Protein AF-A0A931Z3Z2-F1 (afdb_monomer)

Secondary structure (DSSP, 8-state):
--HHHHHHHHHHHTT--HHHHHHHHHHHHHHHHHHHHHHT--HHHHHHHHHHHHHHHHTT---GGGSPP----

pLDDT: mean 93.56, std 7.69, range [60.44, 98.5]

Solvent-accessible surface area (backbone atoms only — not comparable to full-atom values): 4211 Å² total; per-residue (Å²): 134,58,70,60,60,52,37,18,52,50,35,36,75,74,69,38,54,74,74,53,7,45,52,50,24,55,49,49,52,54,50,16,54,50,47,17,70,77,67,76,43,57,45,66,60,40,39,53,50,53,53,51,50,52,56,33,54,73,70,73,46,76,57,76,92,74,54,76,82,81,72,87,132

Nearest PDB structures (foldseek):
  5nxa-assembly1_B  TM=5.266E-01  e=6.450E+00  Homo sapiens neanderthalensis

Mean predicted aligned error: 4.31 Å

Foldseek 3Di:
DDQLVVQLVVLVVLPDDNVRSSVVSVVLQVQLVVCCVVVVDDSVVSSVVVVVVSNCVSVVHDPPVRDDPDDDD

Sequence (73 aa):
MDELARLTALCGKLGAGPAQAEAMARQLIKRADQLAAERGQLREETMAYLLRLVVQGRSGEVPPEFRPPTGPD

Radius of gyration: 14.28 Å; Cα contacts (8 Å, |Δi|>4): 53; chains: 1; bounding box: 43×21×33 Å

Structure (mmCIF, N/CA/C/O backbone):
data_AF-A0A931Z3Z2-F1
#
_entry.id   AF-A0A931Z3Z2-F1
#
loop_
_atom_site.group_PDB
_atom_site.id
_atom_site.type_symbol
_atom_site.label_atom_id
_atom_site.label_alt_id
_atom_site.label_comp_id
_atom_site.label_asym_id
_atom_site.label_entity_id
_atom_site.label_seq_id
_atom_site.pdbx_PDB_ins_code
_atom_site.Cartn_x
_atom_site.Cartn_y
_atom_site.Cartn_z
_atom_site.occupancy
_atom_site.B_iso_or_equiv
_atom_site.auth_seq_id
_atom_site.auth_comp_id
_atom_site.auth_asym_id
_atom_site.auth_atom_id
_atom_site.pdbx_PDB_model_num
ATOM 1 N N . MET A 1 1 ? 12.547 -11.258 9.347 1.00 68.50 1 MET A N 1
ATOM 2 C CA . MET A 1 1 ? 12.158 -10.404 8.204 1.00 68.50 1 MET A CA 1
ATOM 3 C C . MET A 1 1 ? 11.067 -9.451 8.667 1.00 68.50 1 MET A C 1
ATOM 5 O O . MET A 1 1 ? 10.020 -9.930 9.113 1.00 68.50 1 MET A O 1
ATOM 9 N N . ASP A 1 2 ? 11.348 -8.149 8.622 1.00 94.62 2 ASP A N 1
ATOM 10 C CA . ASP A 1 2 ? 10.411 -7.077 8.983 1.00 94.62 2 ASP A CA 1
ATOM 11 C C . ASP A 1 2 ? 9.280 -6.909 7.943 1.00 94.62 2 ASP A C 1
ATOM 13 O O . ASP A 1 2 ? 9.294 -7.528 6.875 1.00 94.62 2 ASP A O 1
ATOM 17 N N . GLU A 1 3 ? 8.248 -6.135 8.292 1.00 95.81 3 GLU A N 1
ATOM 18 C CA . GLU A 1 3 ? 7.070 -5.895 7.444 1.00 95.81 3 GLU A CA 1
ATOM 19 C C . GLU A 1 3 ? 7.433 -5.177 6.135 1.00 95.81 3 GLU A C 1
ATOM 21 O O . GLU A 1 3 ? 6.958 -5.572 5.067 1.00 95.81 3 GLU A O 1
ATOM 26 N N . LEU A 1 4 ? 8.322 -4.180 6.197 1.00 97.81 4 LEU A N 1
ATOM 27 C CA . LEU A 1 4 ? 8.777 -3.421 5.031 1.00 97.81 4 LEU A CA 1
ATOM 28 C C . LEU A 1 4 ? 9.441 -4.336 3.994 1.00 97.81 4 LEU A C 1
ATOM 30 O O . LEU A 1 4 ? 9.144 -4.231 2.804 1.00 97.81 4 LEU A O 1
ATOM 34 N N . ALA A 1 5 ? 10.287 -5.267 4.428 1.00 97.81 5 ALA A N 1
ATOM 35 C CA . ALA A 1 5 ? 10.952 -6.239 3.572 1.00 97.81 5 ALA A CA 1
ATOM 36 C C . ALA A 1 5 ? 9.947 -7.203 2.923 1.00 97.81 5 ALA A C 1
ATOM 38 O O . ALA A 1 5 ? 10.060 -7.500 1.731 1.00 97.81 5 ALA A O 1
ATOM 39 N N . ARG A 1 6 ? 8.923 -7.656 3.665 1.00 97.19 6 ARG A N 1
ATOM 40 C CA . ARG A 1 6 ? 7.855 -8.511 3.110 1.00 97.19 6 ARG A CA 1
ATOM 41 C C . ARG A 1 6 ? 7.027 -7.773 2.063 1.00 97.19 6 ARG A C 1
ATOM 43 O O . ARG A 1 6 ? 6.771 -8.328 0.996 1.00 97.19 6 ARG A O 1
ATOM 50 N N . LEU A 1 7 ? 6.635 -6.531 2.344 1.00 97.75 7 LEU A N 1
ATOM 51 C CA . LEU A 1 7 ? 5.846 -5.710 1.424 1.00 97.75 7 LEU A CA 1
ATOM 52 C C . LEU A 1 7 ? 6.652 -5.297 0.190 1.00 97.75 7 LEU A C 1
ATOM 54 O O . LEU A 1 7 ? 6.119 -5.336 -0.916 1.00 97.75 7 LEU A O 1
ATOM 58 N N . THR A 1 8 ? 7.940 -4.987 0.347 1.00 98.25 8 THR A N 1
ATOM 59 C CA . THR A 1 8 ? 8.850 -4.726 -0.780 1.00 98.25 8 THR A CA 1
ATOM 60 C C . THR A 1 8 ? 8.943 -5.956 -1.683 1.00 98.25 8 THR A C 1
ATOM 62 O O . THR A 1 8 ? 8.742 -5.857 -2.892 1.00 98.25 8 THR A O 1
ATOM 65 N N . ALA A 1 9 ? 9.161 -7.143 -1.107 1.00 97.62 9 ALA A N 1
ATOM 66 C CA . ALA A 1 9 ? 9.197 -8.387 -1.873 1.00 97.62 9 ALA A CA 1
ATOM 67 C C . ALA A 1 9 ? 7.859 -8.679 -2.576 1.00 97.62 9 ALA A C 1
ATOM 69 O O . ALA A 1 9 ? 7.850 -9.149 -3.714 1.00 97.62 9 ALA A O 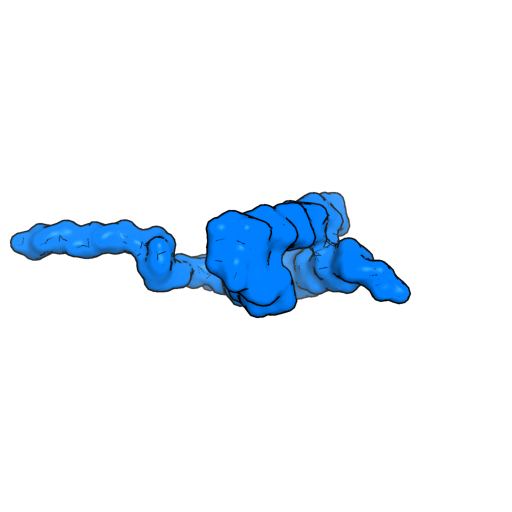1
ATOM 70 N N . LEU A 1 10 ? 6.729 -8.385 -1.927 1.00 96.62 10 LEU A N 1
ATOM 71 C CA . LEU A 1 10 ? 5.402 -8.530 -2.523 1.00 96.62 10 LEU A CA 1
ATOM 72 C C . LEU A 1 10 ? 5.207 -7.581 -3.712 1.00 96.62 10 LEU A C 1
ATOM 74 O O . LEU A 1 10 ? 4.816 -8.033 -4.783 1.00 96.62 10 LEU A O 1
ATOM 78 N N . CYS A 1 11 ? 5.536 -6.296 -3.562 1.00 96.69 11 CY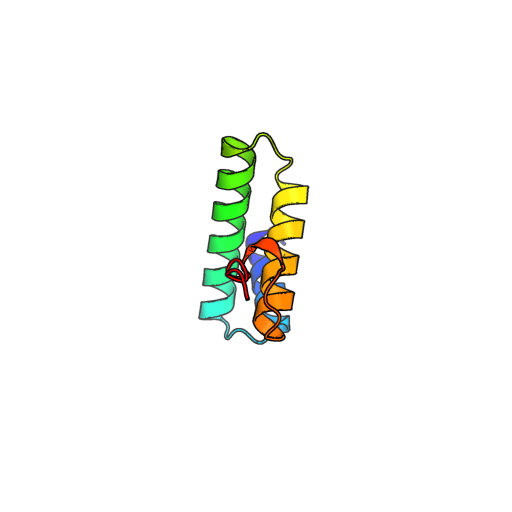S A N 1
ATOM 79 C CA . CYS A 1 11 ? 5.442 -5.322 -4.652 1.00 96.69 11 CYS A CA 1
ATOM 80 C C . CYS A 1 11 ? 6.353 -5.705 -5.832 1.00 96.69 11 CYS A C 1
ATOM 82 O O . CYS A 1 11 ? 5.947 -5.582 -6.987 1.00 96.69 11 CYS A O 1
ATOM 84 N N . GLY A 1 12 ? 7.540 -6.257 -5.554 1.00 97.00 12 GLY A N 1
ATOM 85 C CA . GLY A 1 12 ? 8.425 -6.814 -6.580 1.00 97.00 12 GLY A CA 1
ATOM 86 C C . GLY A 1 12 ? 7.792 -7.980 -7.347 1.00 97.00 12 GLY A C 1
ATOM 87 O O . GLY A 1 12 ? 7.816 -7.998 -8.575 1.00 97.00 12 GLY A O 1
ATOM 88 N N . LYS A 1 13 ? 7.134 -8.919 -6.649 1.00 96.00 13 LYS A N 1
ATOM 89 C CA . L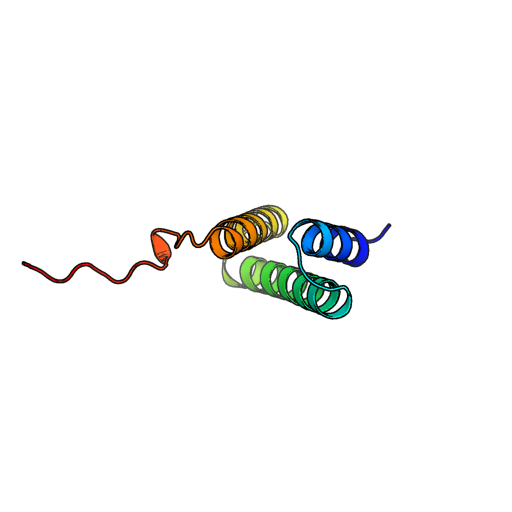YS A 1 13 ? 6.383 -10.023 -7.285 1.00 96.00 13 LYS A CA 1
ATOM 90 C C . LYS A 1 13 ? 5.208 -9.537 -8.140 1.00 96.00 13 LYS A C 1
ATOM 92 O O . LYS A 1 13 ? 4.828 -10.220 -9.084 1.00 96.00 13 LYS A O 1
ATOM 97 N N . LEU A 1 14 ? 4.656 -8.362 -7.834 1.00 93.50 14 LEU A N 1
ATOM 98 C CA . LEU A 1 14 ? 3.604 -7.707 -8.620 1.00 93.50 14 LEU A CA 1
ATOM 99 C C . LEU A 1 14 ? 4.153 -6.930 -9.838 1.00 93.50 14 LEU A C 1
ATOM 101 O O . LEU A 1 14 ? 3.382 -6.376 -10.626 1.00 93.50 14 LEU A O 1
ATOM 105 N N . GLY A 1 15 ? 5.475 -6.931 -10.037 1.00 93.19 15 GLY A N 1
ATOM 106 C CA . GLY A 1 15 ? 6.147 -6.378 -11.212 1.00 93.19 15 GLY A CA 1
ATOM 107 C C . GLY A 1 15 ? 6.734 -4.978 -11.029 1.00 93.19 15 GLY A C 1
ATOM 108 O O . GLY A 1 15 ? 7.165 -4.389 -12.016 1.00 93.19 15 GLY A O 1
ATOM 109 N N . ALA A 1 16 ? 6.763 -4.435 -9.807 1.00 95.38 16 ALA A N 1
ATOM 110 C CA . ALA A 1 16 ? 7.460 -3.180 -9.532 1.00 95.38 16 ALA A CA 1
ATOM 111 C C . ALA A 1 16 ? 8.986 -3.387 -9.528 1.00 95.38 16 ALA A C 1
ATOM 113 O O . ALA A 1 16 ? 9.490 -4.374 -8.988 1.00 95.38 16 ALA A O 1
ATOM 114 N N . GLY A 1 17 ? 9.738 -2.433 -10.083 1.00 97.00 17 GLY A N 1
ATOM 115 C CA . GLY A 1 17 ? 11.201 -2.423 -9.954 1.00 97.00 17 GLY A CA 1
ATOM 116 C C . GLY A 1 17 ? 11.641 -2.221 -8.492 1.00 97.00 17 GLY A C 1
ATOM 117 O O . GLY A 1 17 ? 10.863 -1.682 -7.707 1.00 97.00 17 GLY A O 1
ATOM 118 N N . PRO A 1 18 ? 12.879 -2.580 -8.096 1.00 95.81 18 PRO A N 1
ATOM 119 C CA . PRO A 1 18 ? 13.296 -2.611 -6.686 1.00 95.81 18 PRO A CA 1
ATOM 120 C C . PRO A 1 18 ? 13.033 -1.312 -5.904 1.00 95.81 18 PRO A C 1
ATOM 122 O O . PRO A 1 18 ? 12.404 -1.342 -4.849 1.00 95.81 18 PRO A O 1
ATOM 125 N N . ALA A 1 19 ? 13.436 -0.162 -6.455 1.00 96.94 19 ALA A N 1
ATOM 126 C CA . ALA A 1 19 ? 13.226 1.140 -5.815 1.00 96.94 19 ALA A CA 1
ATOM 127 C C . ALA A 1 19 ? 11.734 1.511 -5.706 1.00 96.94 19 ALA A C 1
ATOM 129 O O . ALA A 1 19 ? 11.291 2.072 -4.704 1.00 96.94 19 ALA A O 1
ATOM 130 N N . GLN A 1 20 ? 10.940 1.166 -6.725 1.00 97.31 20 GLN A N 1
ATOM 131 C CA . GLN A 1 20 ? 9.497 1.396 -6.718 1.00 97.31 20 GLN A CA 1
ATOM 132 C C . GLN A 1 20 ? 8.801 0.485 -5.703 1.00 97.31 20 GLN A C 1
ATOM 134 O O . GLN A 1 20 ? 7.924 0.944 -4.980 1.00 97.31 20 GLN A O 1
ATOM 139 N N . ALA A 1 21 ? 9.210 -0.779 -5.611 1.00 98.06 21 ALA A N 1
ATOM 140 C CA . ALA A 1 21 ? 8.653 -1.744 -4.676 1.00 98.06 21 ALA A CA 1
ATOM 141 C C . ALA A 1 21 ? 8.836 -1.297 -3.217 1.00 98.06 21 ALA A C 1
ATOM 143 O O . ALA A 1 21 ? 7.901 -1.377 -2.421 1.00 98.06 21 ALA A O 1
ATOM 144 N N . GLU A 1 22 ? 10.010 -0.763 -2.881 1.00 98.19 22 GLU A N 1
ATOM 145 C CA . GLU A 1 22 ? 10.296 -0.217 -1.554 1.00 98.19 22 GLU A CA 1
ATOM 146 C C . GLU A 1 22 ? 9.477 1.054 -1.267 1.00 98.19 22 GLU A C 1
ATOM 148 O O . GLU A 1 22 ? 8.910 1.211 -0.182 1.00 98.19 22 GLU A O 1
ATOM 153 N N . ALA A 1 23 ? 9.358 1.955 -2.250 1.00 98.31 23 ALA A N 1
ATOM 154 C CA . ALA A 1 23 ? 8.525 3.151 -2.132 1.00 98.31 23 ALA A CA 1
ATOM 155 C C . ALA A 1 23 ? 7.041 2.800 -1.928 1.00 98.31 23 ALA A C 1
ATOM 157 O O . ALA A 1 23 ? 6.396 3.347 -1.031 1.00 98.31 23 ALA A O 1
ATOM 158 N N . MET A 1 24 ? 6.518 1.845 -2.703 1.00 98.06 24 MET A N 1
ATOM 159 C CA . MET A 1 24 ? 5.153 1.333 -2.563 1.00 98.06 24 MET A CA 1
ATOM 160 C C . MET A 1 24 ? 4.930 0.714 -1.183 1.00 98.06 24 MET A C 1
ATOM 162 O O . MET A 1 24 ? 3.933 1.017 -0.533 1.00 98.06 24 MET A O 1
ATOM 166 N N . ALA A 1 25 ? 5.872 -0.093 -0.689 1.00 98.38 25 ALA A N 1
ATOM 167 C CA . ALA A 1 25 ? 5.782 -0.697 0.636 1.00 98.38 25 ALA A CA 1
ATOM 168 C C . ALA A 1 25 ? 5.691 0.359 1.752 1.00 98.38 25 ALA A C 1
ATOM 170 O O . ALA A 1 25 ? 4.818 0.267 2.618 1.00 98.38 25 ALA A O 1
ATOM 171 N N . ARG A 1 26 ? 6.521 1.412 1.700 1.00 98.44 26 ARG A N 1
ATOM 172 C CA . ARG A 1 26 ? 6.436 2.541 2.647 1.00 98.44 26 ARG A CA 1
ATOM 173 C C . ARG A 1 26 ? 5.091 3.262 2.575 1.00 98.44 26 ARG A C 1
ATOM 175 O O . ARG A 1 26 ? 4.532 3.623 3.610 1.00 98.44 26 ARG A O 1
ATOM 182 N N . GLN A 1 27 ? 4.571 3.478 1.368 1.00 98.31 27 GLN A N 1
ATOM 183 C CA . GLN A 1 27 ? 3.275 4.126 1.171 1.00 98.31 27 GLN A CA 1
ATOM 184 C C . GLN A 1 27 ? 2.122 3.281 1.715 1.00 98.31 27 GLN A C 1
ATOM 186 O O . GLN A 1 27 ? 1.238 3.831 2.369 1.00 98.31 27 GLN A O 1
ATOM 191 N N . LEU A 1 28 ? 2.148 1.964 1.497 1.00 98.38 28 LEU A N 1
ATOM 192 C CA . LEU A 1 28 ? 1.147 1.034 2.019 1.00 98.38 28 LEU A CA 1
ATOM 193 C C . LEU A 1 28 ? 1.112 1.048 3.547 1.00 98.38 28 LEU A C 1
ATOM 195 O O . LEU A 1 28 ? 0.035 1.209 4.113 1.00 98.38 28 LEU A O 1
ATOM 199 N N . ILE A 1 29 ? 2.274 0.960 4.205 1.00 98.50 29 ILE A N 1
ATOM 200 C CA . ILE A 1 29 ? 2.385 1.031 5.673 1.00 98.50 29 ILE A CA 1
ATOM 201 C C . ILE A 1 29 ? 1.794 2.346 6.180 1.00 98.50 29 ILE A C 1
ATOM 203 O O . ILE A 1 29 ? 0.837 2.338 6.951 1.00 98.50 29 ILE A O 1
ATOM 207 N N . LYS A 1 30 ? 2.288 3.479 5.661 1.00 98.44 30 LYS A N 1
ATOM 208 C CA . LYS A 1 30 ? 1.819 4.810 6.066 1.00 98.44 30 LYS A CA 1
ATOM 209 C C . LYS A 1 30 ? 0.311 4.967 5.871 1.00 98.44 30 LYS A C 1
ATOM 211 O O . LYS A 1 30 ? -0.368 5.560 6.706 1.00 98.44 30 LYS A O 1
ATOM 216 N N . ARG A 1 31 ? -0.225 4.481 4.748 1.00 98.00 31 ARG A N 1
ATOM 217 C CA . ARG A 1 31 ? -1.649 4.614 4.436 1.00 98.00 31 ARG A CA 1
ATOM 218 C C . ARG A 1 31 ? -2.502 3.693 5.302 1.00 98.00 31 ARG A C 1
ATOM 220 O O . ARG A 1 31 ? -3.588 4.115 5.681 1.00 98.00 31 ARG A O 1
ATOM 227 N N . ALA A 1 32 ? -2.016 2.498 5.636 1.00 98.31 32 ALA A N 1
ATOM 228 C CA . ALA A 1 32 ? -2.695 1.596 6.555 1.00 98.31 32 ALA A CA 1
ATOM 229 C C . ALA A 1 32 ? -2.798 2.201 7.959 1.00 98.31 32 ALA A C 1
ATOM 231 O O . ALA A 1 32 ? -3.885 2.208 8.530 1.00 98.31 32 ALA A O 1
ATOM 232 N N . ASP A 1 33 ? -1.705 2.779 8.464 1.00 98.19 33 ASP A N 1
ATOM 233 C CA . ASP A 1 33 ? -1.679 3.459 9.764 1.00 98.19 33 ASP A CA 1
ATOM 234 C C . ASP A 1 33 ? -2.651 4.644 9.794 1.00 98.19 33 ASP A C 1
ATOM 236 O O . ASP A 1 33 ? -3.476 4.760 10.701 1.00 98.19 33 ASP A O 1
ATOM 240 N N . GLN A 1 34 ? -2.600 5.494 8.763 1.00 98.25 34 GLN A N 1
ATOM 241 C CA . GLN A 1 34 ? -3.456 6.675 8.676 1.00 98.25 34 GLN A CA 1
ATOM 242 C C . GLN A 1 34 ? -4.941 6.302 8.628 1.00 98.25 34 GLN A C 1
ATOM 244 O O . GLN A 1 34 ? -5.745 6.853 9.372 1.00 98.25 34 GLN A O 1
ATOM 249 N N . LEU A 1 35 ? -5.313 5.361 7.757 1.00 96.94 35 LEU A N 1
ATOM 250 C CA . LEU A 1 35 ? -6.706 4.957 7.579 1.00 96.94 35 LEU A CA 1
ATOM 251 C C . LEU A 1 35 ? -7.257 4.236 8.813 1.00 96.94 35 LEU A C 1
ATOM 253 O O . LEU A 1 35 ? -8.403 4.481 9.182 1.00 96.94 35 LEU A O 1
ATOM 257 N N . ALA A 1 36 ? -6.451 3.400 9.471 1.00 97.81 36 ALA A N 1
ATOM 258 C CA . ALA A 1 36 ? -6.839 2.762 10.724 1.00 97.81 36 ALA A CA 1
ATOM 259 C C . ALA A 1 36 ? -7.150 3.807 11.808 1.00 97.81 36 ALA A C 1
ATOM 261 O O . ALA A 1 36 ? -8.190 3.725 12.461 1.00 97.81 36 ALA A O 1
ATOM 262 N N . ALA A 1 37 ? -6.296 4.828 11.939 1.00 97.56 37 ALA A N 1
ATOM 263 C CA . ALA A 1 37 ? -6.482 5.911 12.901 1.00 97.56 37 ALA A CA 1
ATOM 264 C C . ALA A 1 37 ? -7.691 6.807 12.574 1.00 97.56 37 ALA A C 1
ATOM 266 O O . ALA A 1 37 ? -8.464 7.144 13.466 1.00 97.56 37 ALA A O 1
ATOM 267 N N . GLU A 1 38 ? -7.879 7.183 11.307 1.00 97.75 38 GLU A N 1
ATOM 268 C CA . GLU A 1 38 ? -8.953 8.098 10.888 1.00 97.75 38 GLU A CA 1
ATOM 269 C C . GLU A 1 38 ? -10.337 7.445 10.866 1.00 97.75 38 GLU A C 1
ATOM 271 O O . GLU A 1 38 ? -11.341 8.121 11.083 1.00 97.75 38 GLU A O 1
ATOM 276 N N . ARG A 1 39 ? -10.409 6.146 10.554 1.00 94.50 39 ARG A N 1
ATOM 277 C CA . ARG A 1 39 ? -11.675 5.438 10.305 1.00 94.50 39 ARG A CA 1
ATOM 278 C C . ARG A 1 39 ? -12.040 4.436 11.395 1.00 94.50 39 ARG A C 1
ATOM 280 O O . ARG A 1 39 ? -13.072 3.782 11.275 1.00 94.50 39 ARG A O 1
ATOM 287 N N . GLY A 1 40 ? -11.205 4.287 12.426 1.00 93.94 40 GLY A N 1
ATOM 288 C CA . GLY A 1 40 ? -11.415 3.315 13.502 1.00 93.94 40 GLY A CA 1
ATOM 289 C C . GLY A 1 40 ? -11.400 1.860 13.019 1.00 93.94 40 GLY A C 1
ATOM 290 O O . GLY A 1 40 ? -12.073 1.014 13.600 1.00 93.94 40 GLY A O 1
ATOM 291 N N . GLN A 1 41 ? -10.678 1.577 11.931 1.00 94.44 41 GLN A N 1
ATOM 292 C CA . GLN A 1 41 ? -10.577 0.242 11.337 1.00 94.44 41 GLN A CA 1
ATOM 293 C C . GLN A 1 41 ? -9.351 -0.4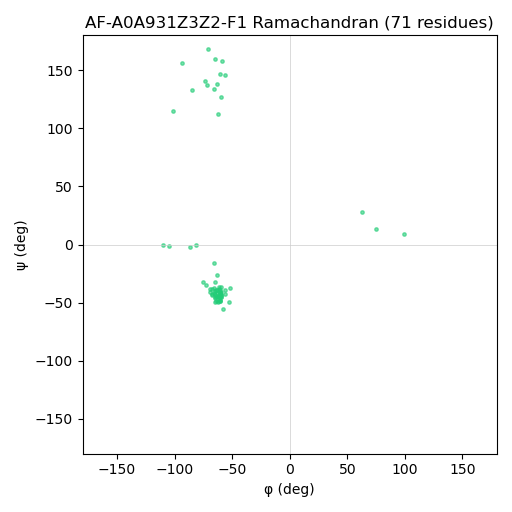98 11.870 1.00 94.44 41 GLN A C 1
ATOM 295 O O . GLN A 1 41 ? -8.358 0.121 12.261 1.00 94.44 41 GLN A O 1
ATOM 300 N N . LEU A 1 42 ? -9.370 -1.832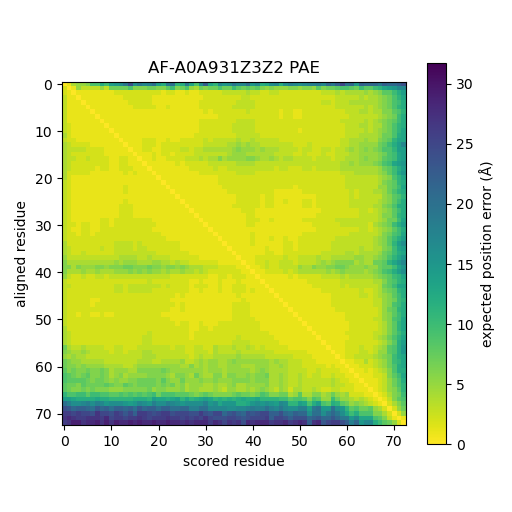 11.826 1.00 97.56 42 LEU A N 1
ATOM 301 C CA . LEU A 1 42 ? -8.168 -2.598 12.128 1.00 97.56 42 LEU A CA 1
ATOM 302 C C . LEU A 1 42 ? -7.107 -2.329 11.051 1.00 97.56 42 LEU A C 1
ATOM 304 O O . LEU A 1 42 ? -7.372 -2.366 9.844 1.00 97.56 42 LEU A O 1
ATOM 308 N N . ARG A 1 43 ? -5.869 -2.073 11.487 1.00 97.50 43 ARG A N 1
ATOM 309 C CA . ARG A 1 43 ? -4.729 -1.832 10.588 1.00 97.50 43 ARG A CA 1
ATOM 310 C C . ARG A 1 43 ? -4.524 -2.985 9.606 1.00 97.50 43 ARG A C 1
ATOM 312 O O . ARG A 1 43 ? -4.243 -2.749 8.434 1.00 97.50 43 ARG A O 1
ATOM 319 N N . GLU A 1 44 ? -4.702 -4.221 10.067 1.00 97.12 44 GLU A N 1
ATOM 320 C CA . GLU A 1 44 ? -4.580 -5.426 9.238 1.00 97.12 44 GLU A CA 1
ATOM 321 C C . GLU A 1 44 ? -5.641 -5.482 8.130 1.00 97.12 44 GLU A C 1
ATOM 323 O O . GLU A 1 44 ? -5.305 -5.728 6.972 1.00 97.12 44 GLU A O 1
ATOM 328 N N . GLU A 1 45 ? -6.902 -5.176 8.446 1.00 97.62 45 GLU A N 1
ATOM 329 C CA . GLU A 1 45 ? -7.993 -5.118 7.460 1.00 97.62 45 GLU A CA 1
ATOM 330 C C . GLU A 1 45 ? -7.748 -4.021 6.423 1.00 97.62 45 GLU A C 1
ATOM 332 O O . GLU A 1 45 ? -7.966 -4.211 5.223 1.00 97.62 45 GLU A O 1
ATOM 337 N N . THR A 1 46 ? -7.233 -2.886 6.889 1.00 98.06 46 THR A N 1
ATOM 338 C CA . THR A 1 46 ? -6.868 -1.750 6.050 1.00 98.06 46 THR A CA 1
ATOM 339 C C . THR A 1 46 ? -5.721 -2.107 5.106 1.00 98.06 46 THR A C 1
ATOM 341 O O . THR A 1 46 ? -5.799 -1.835 3.909 1.00 98.06 46 THR A O 1
ATOM 344 N N . MET A 1 47 ? -4.673 -2.764 5.610 1.00 98.25 47 MET A N 1
ATOM 345 C CA . MET A 1 47 ? -3.568 -3.256 4.787 1.00 98.25 47 MET A CA 1
ATOM 346 C C . MET A 1 47 ? -4.064 -4.278 3.757 1.00 98.25 47 MET A C 1
ATOM 348 O O . MET A 1 47 ? -3.728 -4.171 2.579 1.00 98.25 47 MET A O 1
ATOM 352 N N . ALA A 1 48 ? -4.913 -5.226 4.160 1.00 97.56 48 ALA A N 1
ATOM 353 C CA . ALA A 1 48 ? -5.503 -6.200 3.245 1.00 97.56 48 ALA A CA 1
ATOM 354 C C . ALA A 1 48 ? -6.323 -5.520 2.134 1.00 97.56 48 ALA A C 1
ATOM 356 O O . ALA A 1 48 ? -6.227 -5.908 0.970 1.00 97.56 48 ALA A O 1
ATOM 357 N N . TYR A 1 49 ? -7.094 -4.482 2.468 1.00 96.75 49 TYR A N 1
ATOM 358 C CA . TYR A 1 49 ? -7.815 -3.668 1.490 1.00 96.75 49 TYR A CA 1
ATOM 359 C C . TYR A 1 49 ? -6.868 -2.956 0.517 1.00 96.75 49 TYR A C 1
ATOM 361 O O . TYR A 1 49 ? -7.033 -3.085 -0.694 1.00 96.75 49 TYR A O 1
ATOM 369 N N . LEU A 1 50 ? -5.841 -2.270 1.020 1.00 97.06 50 LEU A N 1
ATOM 370 C CA . LEU A 1 50 ? -4.870 -1.573 0.174 1.00 97.06 50 LEU A CA 1
ATOM 371 C C . LEU A 1 50 ? -4.129 -2.534 -0.766 1.00 97.06 50 LEU A C 1
ATOM 373 O O . LEU A 1 50 ? -3.927 -2.215 -1.934 1.00 97.06 50 LEU A O 1
ATOM 377 N N . LEU A 1 51 ? -3.773 -3.732 -0.296 1.00 96.75 51 LEU A N 1
ATOM 378 C CA . LEU A 1 51 ? -3.158 -4.760 -1.137 1.00 96.75 51 LEU A CA 1
ATOM 379 C C . LEU A 1 51 ? -4.100 -5.246 -2.247 1.00 96.75 51 LEU A C 1
ATOM 381 O O . LEU A 1 51 ? -3.648 -5.426 -3.379 1.00 96.75 51 LEU A O 1
ATOM 385 N N . ARG A 1 52 ? -5.403 -5.401 -1.968 1.00 96.25 52 ARG A N 1
ATOM 386 C CA . ARG A 1 52 ? -6.403 -5.703 -3.010 1.00 96.25 52 ARG A CA 1
ATOM 387 C C . ARG A 1 52 ? -6.451 -4.606 -4.075 1.00 96.25 52 ARG A C 1
ATOM 389 O O . ARG A 1 52 ? -6.414 -4.934 -5.258 1.00 96.25 52 ARG A O 1
ATOM 396 N N . LEU A 1 53 ? -6.428 -3.332 -3.671 1.00 95.75 53 LEU A N 1
ATOM 397 C CA . LEU A 1 53 ? -6.393 -2.206 -4.612 1.00 95.75 53 LEU A CA 1
ATOM 398 C C . LEU A 1 53 ? -5.152 -2.229 -5.510 1.00 95.75 53 LEU A C 1
ATOM 400 O O . LEU A 1 53 ? -5.255 -1.959 -6.704 1.00 95.75 53 LEU A O 1
ATOM 404 N N . VAL A 1 54 ? -3.981 -2.570 -4.962 1.00 94.44 54 VAL A N 1
ATOM 405 C CA . VAL A 1 54 ? -2.749 -2.692 -5.758 1.00 94.44 54 VAL A CA 1
ATOM 406 C C . VAL A 1 54 ? -2.892 -3.784 -6.822 1.00 94.44 54 VAL A C 1
ATOM 408 O O . VAL A 1 54 ? -2.518 -3.564 -7.973 1.00 94.44 54 VAL A O 1
ATOM 411 N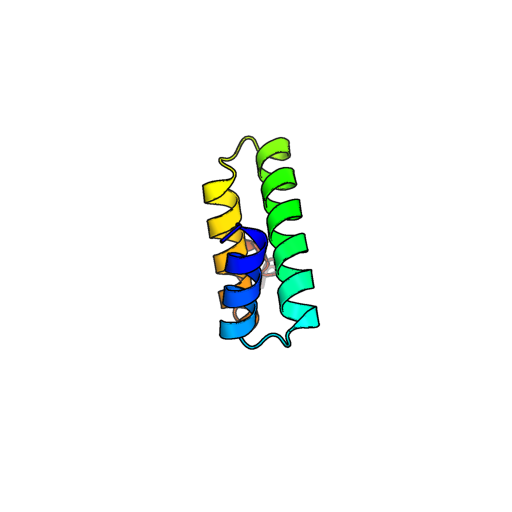 N . VAL A 1 55 ? -3.455 -4.944 -6.468 1.00 94.50 55 VAL A N 1
ATOM 412 C CA . VAL A 1 55 ? -3.681 -6.054 -7.413 1.00 94.50 55 VAL A CA 1
ATOM 413 C C . VAL A 1 55 ? -4.683 -5.667 -8.508 1.00 94.50 55 VAL A C 1
ATOM 415 O O . VAL A 1 55 ? -4.441 -5.941 -9.685 1.00 94.50 55 VAL A O 1
ATOM 418 N N . GLN A 1 56 ? -5.771 -4.986 -8.147 1.00 93.88 56 GLN A N 1
ATOM 419 C CA . GLN A 1 56 ? -6.780 -4.506 -9.097 1.00 93.88 56 GLN A CA 1
ATOM 420 C C . GLN A 1 56 ? -6.199 -3.456 -10.048 1.00 93.88 56 G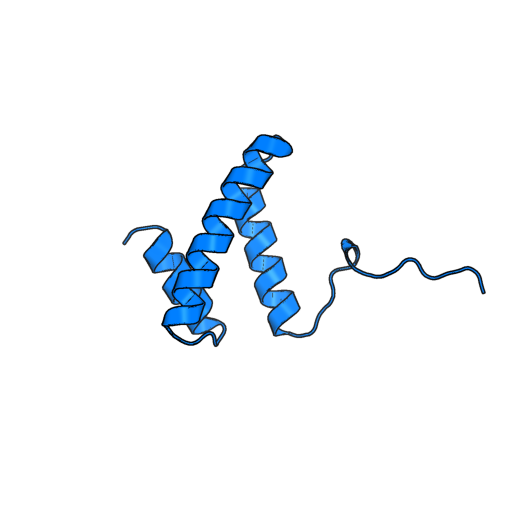LN A C 1
ATOM 422 O O . GLN A 1 56 ? -6.263 -3.623 -11.266 1.00 93.88 56 GLN A O 1
ATOM 427 N N . GLY A 1 57 ? -5.518 -2.440 -9.509 1.00 91.50 57 GLY A N 1
ATOM 428 C CA . GLY A 1 57 ? -4.859 -1.406 -10.307 1.00 91.50 57 GLY A CA 1
ATOM 429 C C . GLY A 1 57 ? -3.806 -1.980 -11.257 1.00 91.50 57 GLY A C 1
ATOM 430 O O . GLY A 1 57 ? -3.705 -1.552 -12.405 1.00 91.50 57 GLY A O 1
ATOM 431 N N . ARG A 1 58 ? -3.072 -3.017 -10.830 1.00 90.56 58 ARG A N 1
ATOM 432 C CA . ARG A 1 58 ? -2.120 -3.738 -11.689 1.00 90.56 58 ARG A CA 1
ATOM 433 C C . ARG A 1 58 ? -2.795 -4.466 -12.854 1.00 90.56 58 ARG A C 1
ATOM 435 O O . ARG A 1 58 ? -2.175 -4.583 -1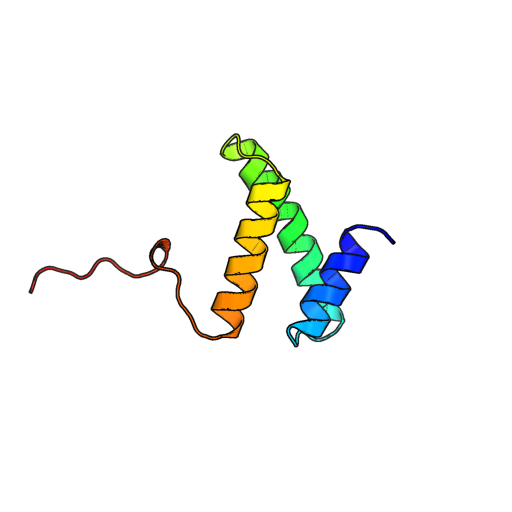3.914 1.00 90.56 58 ARG A O 1
ATOM 442 N N . SER A 1 59 ? -4.020 -4.941 -12.646 1.00 91.50 59 SER A N 1
ATOM 443 C CA . SER A 1 59 ? -4.836 -5.672 -13.626 1.00 91.50 59 SER A CA 1
ATOM 444 C C . SER A 1 59 ? -5.657 -4.745 -14.532 1.00 91.50 59 SER A C 1
ATOM 446 O O . SER A 1 59 ? -6.346 -5.219 -15.428 1.00 91.50 59 SER A O 1
ATOM 448 N N . GLY A 1 60 ? -5.579 -3.424 -14.324 1.00 92.75 60 GLY A N 1
ATOM 449 C CA . GLY A 1 60 ? -6.403 -2.444 -15.036 1.00 92.75 60 GLY A CA 1
ATOM 450 C C . GLY A 1 60 ? -7.859 -2.405 -14.560 1.00 92.75 60 GLY A C 1
ATOM 451 O O . GLY A 1 60 ? -8.706 -1.807 -15.220 1.00 92.75 60 GLY A O 1
ATOM 452 N N . GLU A 1 61 ? -8.165 -3.030 -13.423 1.00 93.19 61 GLU A N 1
ATOM 453 C CA . GLU A 1 61 ? -9.498 -3.024 -12.833 1.00 93.19 61 GLU A CA 1
ATOM 454 C C . GLU A 1 61 ? -9.700 -1.767 -11.984 1.00 93.19 61 GLU A C 1
ATOM 456 O O . GLU A 1 61 ? -8.866 -1.422 -11.144 1.00 93.19 61 GLU A O 1
ATOM 461 N N . VAL A 1 62 ? -10.842 -1.103 -12.173 1.00 90.81 62 VAL A N 1
ATOM 462 C CA . VAL A 1 62 ? -11.270 0.018 -11.330 1.00 90.81 62 VAL A CA 1
ATOM 463 C C . VAL A 1 62 ? -12.323 -0.490 -10.341 1.00 90.81 62 VAL A C 1
ATOM 465 O O . VAL A 1 62 ? -13.420 -0.885 -10.777 1.00 90.81 62 VAL A O 1
ATOM 468 N N . PRO A 1 63 ? -12.021 -0.485 -9.027 1.00 90.00 63 PRO A N 1
ATOM 469 C CA . PRO A 1 63 ? -12.980 -0.861 -7.997 1.00 90.00 63 PRO A CA 1
ATOM 470 C C . PRO A 1 63 ? -14.252 -0.009 -8.087 1.00 90.00 63 PRO A C 1
ATOM 472 O O . PRO A 1 63 ? -14.163 1.169 -8.452 1.00 90.00 63 PRO A O 1
ATOM 475 N N . PRO A 1 64 ? -15.434 -0.569 -7.773 1.00 87.88 64 PRO A N 1
ATOM 476 C CA . PRO A 1 64 ? -16.705 0.145 -7.877 1.00 87.88 64 PRO A CA 1
ATOM 477 C C . PRO A 1 64 ? -16.712 1.500 -7.164 1.00 87.88 64 PRO A C 1
ATOM 479 O O . PRO A 1 64 ? -17.253 2.457 -7.707 1.00 87.88 64 PRO A O 1
ATOM 482 N N . GLU A 1 65 ? -16.055 1.612 -6.006 1.00 87.94 65 GLU A N 1
ATOM 483 C CA . GLU A 1 65 ? -15.972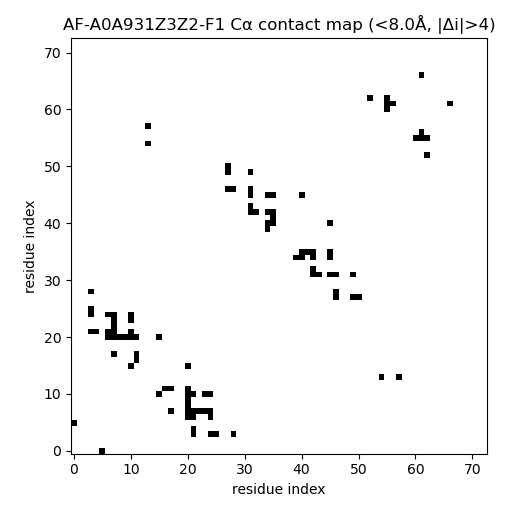 2.851 -5.225 1.00 87.94 65 GLU A CA 1
ATOM 484 C C . GLU A 1 65 ? -15.195 3.993 -5.906 1.00 87.94 65 GLU A C 1
ATOM 486 O O . GLU A 1 65 ? -15.320 5.143 -5.490 1.00 87.94 65 GLU A O 1
ATOM 491 N N . PHE A 1 66 ? -14.410 3.700 -6.948 1.00 89.00 66 PHE A N 1
ATOM 492 C CA . PHE A 1 66 ? -13.685 4.699 -7.742 1.00 89.00 66 PHE A CA 1
ATOM 493 C C . PHE A 1 66 ? -14.316 4.947 -9.115 1.00 89.00 66 PHE A C 1
ATOM 495 O O . PHE A 1 66 ? -13.806 5.768 -9.881 1.00 89.00 66 PHE A O 1
ATOM 502 N N . ARG A 1 67 ? -15.402 4.245 -9.461 1.00 85.88 67 ARG A N 1
ATOM 503 C CA . ARG A 1 67 ? -16.108 4.500 -10.718 1.00 85.88 67 ARG A CA 1
ATOM 504 C C . ARG A 1 67 ? -16.850 5.836 -10.618 1.00 85.88 67 ARG A C 1
ATOM 506 O O . ARG A 1 67 ? -17.466 6.107 -9.587 1.00 85.88 67 ARG A O 1
ATOM 513 N N . PRO A 1 68 ? -16.816 6.674 -11.665 1.00 83.19 68 PRO A N 1
ATOM 514 C CA . PRO A 1 68 ? -17.632 7.878 -11.689 1.00 83.19 68 PRO A CA 1
ATOM 515 C C . PRO A 1 68 ? -19.122 7.505 -11.612 1.00 83.19 68 PRO A C 1
ATOM 517 O O . PRO A 1 68 ? -19.509 6.457 -12.142 1.00 83.19 68 PRO A O 1
ATOM 520 N N . PRO A 1 69 ? -19.968 8.335 -10.974 1.00 79.44 69 PRO A N 1
ATOM 521 C CA . PRO A 1 69 ? -21.407 8.125 -11.010 1.00 79.44 69 PRO A CA 1
ATOM 522 C C . PRO A 1 69 ? -21.871 8.178 -12.469 1.00 79.44 69 PRO A C 1
ATOM 524 O O . PRO A 1 69 ? -21.568 9.130 -13.189 1.00 79.44 69 PRO A O 1
ATOM 527 N N . THR A 1 70 ? -22.583 7.147 -12.917 1.00 76.75 70 THR A N 1
ATOM 528 C CA . THR A 1 70 ? -23.287 7.172 -14.200 1.00 76.75 70 THR A CA 1
ATOM 529 C C . THR A 1 70 ? -24.337 8.276 -14.112 1.00 76.75 70 THR A C 1
ATOM 531 O O . THR A 1 70 ? -25.251 8.187 -13.290 1.00 76.75 70 THR A O 1
ATOM 534 N N . GLY A 1 71 ? -24.158 9.357 -14.877 1.00 69.31 71 GLY A N 1
ATOM 535 C CA . GLY A 1 71 ? -25.172 10.407 -15.003 1.00 69.31 71 GLY A CA 1
ATOM 536 C C . GLY A 1 71 ? -26.492 9.831 -15.537 1.00 69.31 71 GLY A C 1
ATOM 537 O O . GLY A 1 71 ? -26.467 8.746 -16.119 1.00 69.31 71 GLY A O 1
ATOM 538 N N . PRO A 1 72 ? -27.636 10.502 -15.313 1.00 71.31 72 PRO A N 1
ATOM 539 C CA . PRO A 1 72 ? -28.914 10.037 -15.846 1.00 71.31 72 PRO A CA 1
ATOM 540 C C . PRO A 1 72 ? -28.894 10.038 -17.385 1.00 71.31 72 PRO A C 1
ATOM 542 O O . PRO A 1 72 ? -28.354 10.976 -17.976 1.00 71.31 72 PRO A O 1
ATOM 545 N N . ASP A 1 73 ? -29.454 8.973 -17.972 1.00 60.44 73 ASP A N 1
ATOM 546 C CA . ASP A 1 73 ? -29.687 8.784 -19.417 1.00 60.44 73 ASP A CA 1
ATOM 547 C C . ASP A 1 73 ? -30.490 9.933 -20.056 1.00 60.44 73 ASP A C 1
ATOM 549 O O . ASP A 1 73 ? -31.410 10.470 -19.387 1.00 60.44 73 ASP A O 1
#